Protein AF-A0A6G1R6G2-F1 (afdb_monomer_lite)

Radius of gyration: 22.74 Å; chains: 1; bou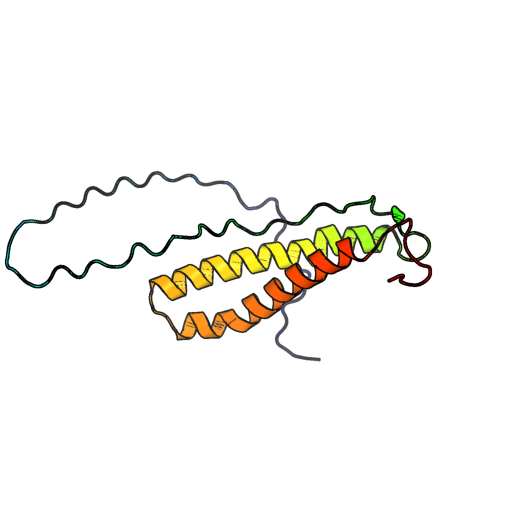nding box: 69×35×52 Å

pLDDT: mean 79.84, std 24.94, range [32.12, 98.81]

Structure (mmCIF, N/CA/C/O backbone):
data_AF-A0A6G1R6G2-F1
#
_entry.id   AF-A0A6G1R6G2-F1
#
loop_
_atom_site.group_PDB
_atom_site.id
_atom_site.type_symbol
_atom_site.label_atom_id
_atom_site.label_alt_id
_atom_site.label_comp_id
_atom_site.label_asym_id
_atom_site.label_entity_id
_atom_site.label_seq_id
_atom_site.pdbx_PDB_ins_code
_atom_site.Cartn_x
_atom_site.Cartn_y
_atom_site.Cartn_z
_atom_site.occupancy
_atom_site.B_iso_or_equiv
_atom_site.auth_seq_id
_atom_site.auth_comp_id
_atom_site.auth_asym_id
_atom_site.auth_atom_id
_atom_site.pdbx_PDB_model_num
ATOM 1 N N . PRO A 1 1 ? 13.057 13.002 13.518 1.00 37.16 1 PRO A N 1
ATOM 2 C CA . PRO A 1 1 ? 12.837 11.733 14.253 1.00 37.16 1 PRO A CA 1
ATOM 3 C C . PRO A 1 1 ? 11.534 11.809 15.071 1.00 37.16 1 PRO A C 1
ATOM 5 O O . PRO A 1 1 ? 11.496 12.453 16.114 1.00 37.16 1 PRO A O 1
ATOM 8 N N . HIS A 1 2 ? 10.443 11.258 14.530 1.00 37.41 2 HIS A N 1
ATOM 9 C CA . HIS A 1 2 ? 9.132 11.218 15.191 1.00 37.41 2 HIS A CA 1
ATOM 10 C C . HIS A 1 2 ? 9.075 10.031 16.173 1.00 37.41 2 HIS A C 1
ATOM 12 O O . HIS A 1 2 ? 9.438 8.930 15.773 1.00 37.41 2 HIS A O 1
ATOM 18 N N . PRO A 1 3 ? 8.611 10.210 17.423 1.00 43.22 3 PRO A N 1
ATOM 19 C CA . PRO A 1 3 ? 8.834 9.231 18.491 1.00 43.22 3 PRO A CA 1
ATOM 20 C C . PRO A 1 3 ? 7.781 8.110 18.609 1.00 43.22 3 PRO A C 1
ATOM 22 O O . PRO A 1 3 ? 7.774 7.423 19.617 1.00 43.22 3 PRO A O 1
ATOM 25 N N . ASN A 1 4 ? 6.892 7.905 17.629 1.00 46.59 4 ASN A N 1
ATOM 26 C CA . ASN A 1 4 ? 5.748 6.981 17.770 1.00 46.59 4 ASN A CA 1
ATOM 27 C C . ASN A 1 4 ? 5.527 6.050 16.563 1.00 46.59 4 ASN A C 1
ATOM 29 O O . ASN A 1 4 ? 4.389 5.691 16.263 1.00 46.59 4 ASN A O 1
ATOM 33 N N . GLN A 1 5 ? 6.586 5.666 15.849 1.00 51.31 5 GLN A N 1
ATOM 34 C CA . GLN A 1 5 ? 6.481 4.613 14.839 1.00 51.31 5 GLN A CA 1
ATOM 35 C C . GLN A 1 5 ? 7.075 3.323 15.420 1.00 51.31 5 GLN A C 1
ATOM 37 O O . GLN A 1 5 ? 8.252 3.341 15.769 1.00 51.31 5 GLN A O 1
ATOM 42 N N . PRO A 1 6 ? 6.295 2.237 15.581 1.00 48.50 6 PRO A N 1
ATOM 43 C CA . PRO A 1 6 ? 6.868 0.947 15.944 1.00 48.50 6 PRO A CA 1
ATOM 44 C C . PRO A 1 6 ? 7.824 0.492 14.835 1.00 48.50 6 PRO A C 1
ATOM 46 O O . PRO A 1 6 ? 7.538 0.690 13.647 1.00 48.50 6 PRO A O 1
ATOM 49 N N . ASP A 1 7 ? 8.968 -0.063 15.234 1.00 43.28 7 ASP A N 1
ATOM 50 C CA . ASP A 1 7 ? 10.000 -0.536 14.320 1.00 43.28 7 ASP A CA 1
ATOM 51 C C . ASP A 1 7 ? 9.430 -1.586 13.362 1.00 43.28 7 ASP A C 1
ATOM 53 O O . ASP A 1 7 ? 8.676 -2.483 13.739 1.00 43.28 7 ASP A O 1
ATOM 57 N N . ILE A 1 8 ? 9.816 -1.483 12.089 1.00 51.09 8 ILE A N 1
ATOM 58 C CA . ILE A 1 8 ? 9.310 -2.329 10.994 1.00 51.09 8 ILE A CA 1
ATOM 59 C C . ILE A 1 8 ? 9.713 -3.812 11.137 1.00 51.09 8 ILE A C 1
ATOM 61 O O . ILE A 1 8 ? 9.330 -4.640 10.315 1.00 51.09 8 ILE A O 1
ATOM 65 N N . LEU A 1 9 ? 10.498 -4.133 12.168 1.00 47.94 9 LEU A N 1
ATOM 66 C CA . LEU A 1 9 ? 11.050 -5.453 12.457 1.00 47.94 9 LEU A CA 1
ATOM 67 C C . LEU A 1 9 ? 10.218 -6.259 13.473 1.00 47.94 9 LEU A C 1
ATOM 69 O O . LEU A 1 9 ? 10.461 -7.453 13.604 1.00 47.94 9 LEU A O 1
ATOM 73 N N . ASP A 1 10 ? 9.213 -5.660 14.126 1.00 43.50 10 ASP A N 1
ATOM 74 C CA . ASP A 1 10 ? 8.393 -6.317 15.167 1.00 43.50 10 ASP A CA 1
ATOM 75 C C . ASP A 1 10 ? 7.049 -6.884 14.654 1.00 43.50 10 ASP A C 1
ATOM 77 O O . ASP A 1 10 ? 6.104 -7.093 15.419 1.00 43.50 10 ASP A O 1
ATOM 81 N N . VAL A 1 11 ? 6.920 -7.142 13.348 1.00 52.94 11 VAL A N 1
ATOM 82 C CA . VAL A 1 11 ? 5.731 -7.818 12.800 1.00 52.94 11 VAL A CA 1
ATOM 83 C C . VAL A 1 11 ? 5.926 -9.340 12.907 1.00 52.94 11 VAL A C 1
ATOM 85 O O . VAL A 1 11 ? 6.895 -9.849 12.340 1.00 52.94 11 VAL A O 1
ATOM 88 N N . PRO A 1 12 ? 5.035 -10.086 13.591 1.00 42.00 12 PRO A N 1
ATOM 89 C CA . PRO A 1 12 ? 5.162 -11.537 13.733 1.00 42.00 12 PRO A CA 1
ATOM 90 C C . PRO A 1 12 ? 5.203 -12.262 12.378 1.00 42.00 12 PRO A C 1
ATOM 92 O O . PRO A 1 12 ? 4.510 -11.872 11.434 1.00 42.00 12 PRO A O 1
ATOM 95 N N . SER A 1 13 ? 6.010 -13.326 12.301 1.00 45.47 13 SER A N 1
ATOM 96 C CA . SER A 1 13 ? 6.127 -14.203 11.128 1.00 45.47 13 SER A CA 1
ATOM 97 C C . SER A 1 13 ? 4.802 -14.909 10.817 1.00 45.47 13 SER A C 1
ATOM 99 O O . SER A 1 13 ? 3.963 -15.135 11.684 1.00 45.47 13 SER A O 1
ATOM 101 N N . ILE A 1 14 ? 4.629 -15.283 9.551 1.00 53.66 14 ILE A N 1
ATOM 102 C CA . ILE A 1 14 ? 3.406 -15.850 8.966 1.00 53.66 14 ILE A CA 1
ATOM 103 C C . ILE A 1 14 ? 3.015 -17.245 9.499 1.00 53.66 14 ILE A C 1
ATOM 105 O O . ILE A 1 14 ? 1.939 -17.742 9.174 1.00 53.66 14 ILE A O 1
ATOM 109 N N . ASP A 1 15 ? 3.842 -17.862 10.342 1.00 43.66 15 ASP A N 1
ATOM 110 C CA . ASP A 1 15 ? 3.655 -19.242 10.805 1.00 43.66 15 ASP A CA 1
ATOM 111 C C . ASP A 1 15 ? 2.751 -19.378 12.052 1.00 43.66 15 ASP A C 1
ATOM 113 O O . ASP A 1 15 ? 2.352 -20.489 12.398 1.00 43.66 15 ASP A O 1
ATOM 117 N N . ASP A 1 16 ? 2.357 -18.274 12.701 1.00 42.03 16 ASP A N 1
ATOM 118 C CA . ASP A 1 16 ? 1.677 -18.306 14.012 1.00 42.03 16 ASP A CA 1
ATOM 119 C C . ASP A 1 16 ? 0.132 -18.226 13.976 1.00 42.03 16 ASP A C 1
ATOM 121 O O . ASP A 1 16 ? -0.517 -18.189 15.024 1.00 42.03 16 ASP A O 1
ATOM 125 N N . VAL A 1 17 ? -0.514 -18.222 12.802 1.00 44.91 17 VAL A N 1
ATOM 126 C CA . VAL A 1 17 ? -1.989 -18.113 12.705 1.00 44.91 17 VAL A CA 1
ATOM 127 C C . VAL A 1 17 ? -2.621 -19.433 12.258 1.00 44.91 17 VAL A C 1
ATOM 129 O O . VAL A 1 17 ? -2.859 -19.677 11.076 1.00 44.91 17 VAL A O 1
ATOM 132 N N . ALA A 1 18 ? -2.942 -20.291 13.228 1.00 38.84 18 ALA A N 1
ATOM 133 C CA . ALA A 1 18 ? -3.747 -21.493 13.009 1.00 38.84 18 ALA A CA 1
ATOM 134 C C . ALA A 1 18 ? -5.230 -21.154 12.700 1.00 38.84 18 ALA A C 1
ATOM 136 O O . ALA A 1 18 ? -5.794 -20.236 13.303 1.00 38.84 18 ALA A O 1
ATOM 137 N N . PRO A 1 19 ? -5.921 -21.905 11.815 1.00 41.53 19 PRO A N 1
ATOM 138 C CA . PRO A 1 19 ? -7.308 -21.630 11.448 1.00 41.53 19 PRO A CA 1
ATOM 139 C C . PRO A 1 19 ? -8.300 -22.304 12.415 1.00 41.53 19 PRO A C 1
ATOM 141 O O . PRO A 1 19 ? -8.611 -23.489 12.297 1.00 41.53 19 PRO A O 1
ATOM 144 N N . GLY A 1 20 ? -8.842 -21.535 13.361 1.00 37.12 20 GLY A N 1
ATOM 145 C CA . GLY A 1 20 ? -9.961 -21.947 14.216 1.00 37.12 20 GLY A CA 1
ATOM 146 C C . GLY A 1 20 ? -11.314 -21.703 13.540 1.00 37.12 20 GLY A C 1
ATOM 147 O O . GLY A 1 20 ? -11.727 -20.562 13.352 1.00 37.12 20 GLY A O 1
ATOM 148 N N . ARG A 1 21 ? -12.021 -22.774 13.167 1.00 47.44 21 ARG A N 1
ATOM 149 C CA . ARG A 1 21 ? -13.385 -22.743 12.614 1.00 47.44 21 ARG A CA 1
ATOM 150 C C . ARG A 1 21 ? -14.377 -23.092 13.724 1.00 47.44 21 ARG A C 1
ATOM 152 O O . ARG A 1 21 ? -14.544 -24.271 14.022 1.00 47.44 21 ARG A O 1
ATOM 159 N N . GLU A 1 22 ? -15.061 -22.107 14.303 1.00 34.84 22 GLU A N 1
ATOM 160 C CA . GLU A 1 22 ? -16.144 -22.361 15.265 1.00 34.84 22 GLU A CA 1
ATOM 161 C C . GLU A 1 22 ? -17.540 -22.231 14.648 1.00 34.84 22 GLU A C 1
ATOM 163 O O . GLU A 1 22 ? -17.843 -21.348 13.845 1.00 34.84 22 GLU A O 1
ATOM 168 N N . ARG A 1 23 ? -18.391 -23.186 15.036 1.00 50.97 23 ARG A N 1
ATOM 169 C CA . ARG A 1 23 ? -19.817 -23.275 14.733 1.00 50.97 23 ARG A CA 1
ATOM 170 C C . ARG A 1 23 ? -20.575 -22.423 15.748 1.00 50.97 23 ARG A C 1
ATOM 172 O O . ARG A 1 23 ? -20.469 -22.686 16.939 1.00 50.97 23 ARG A O 1
ATOM 179 N N . VAL A 1 24 ? -21.408 -21.491 15.294 1.00 38.47 24 VAL A N 1
ATOM 180 C CA . VAL A 1 24 ? -22.349 -20.783 16.174 1.00 38.47 24 VAL A CA 1
ATOM 181 C C . VAL A 1 24 ? -23.757 -21.312 15.919 1.00 38.47 24 VAL A C 1
ATOM 183 O O . VAL A 1 24 ? -24.374 -21.009 14.902 1.00 38.47 24 VAL A O 1
ATOM 186 N N . ALA A 1 25 ? -24.264 -22.114 16.855 1.00 37.06 25 ALA A N 1
ATOM 187 C CA . ALA A 1 25 ? -25.689 -22.367 17.017 1.00 37.06 25 ALA A CA 1
ATOM 188 C C . ALA A 1 25 ? -26.167 -21.535 18.213 1.00 37.06 25 ALA A C 1
ATOM 190 O O . ALA A 1 25 ? -25.854 -21.856 19.355 1.00 37.06 25 ALA A O 1
ATOM 191 N N . MET A 1 26 ? -26.908 -20.457 17.948 1.00 36.16 26 MET A N 1
ATOM 192 C CA . MET A 1 26 ? -27.553 -19.646 18.980 1.00 36.16 26 MET A CA 1
ATOM 193 C C . MET A 1 26 ? -29.066 -19.827 18.874 1.00 36.16 26 MET A C 1
ATOM 195 O O . MET A 1 26 ? -29.712 -19.316 17.961 1.00 36.16 26 MET A O 1
ATOM 199 N N . LEU A 1 27 ? -29.628 -20.600 19.803 1.00 39.31 27 LEU A N 1
ATOM 200 C CA . LEU A 1 27 ? -31.066 -20.792 19.950 1.00 39.31 27 LEU A CA 1
ATOM 201 C C . LEU A 1 27 ? -31.602 -19.722 20.916 1.00 39.31 27 LEU A C 1
ATOM 203 O O . LEU A 1 27 ? -31.624 -19.926 22.126 1.00 39.31 27 LEU A O 1
ATOM 207 N N . CYS A 1 28 ? -32.020 -18.569 20.391 1.00 32.12 28 CYS A N 1
ATOM 208 C CA . CYS A 1 28 ? -32.738 -17.563 21.178 1.00 32.12 28 CYS A CA 1
ATOM 209 C C . CYS A 1 28 ? -34.242 -17.875 21.179 1.00 32.12 28 CYS A C 1
ATOM 211 O O . CYS A 1 28 ? -34.892 -17.828 20.136 1.00 32.12 28 CYS A O 1
ATOM 213 N N . ARG A 1 29 ? -34.811 -18.154 22.357 1.00 46.78 29 ARG A N 1
ATOM 214 C CA . ARG A 1 29 ? -36.261 -18.108 22.604 1.00 46.78 29 ARG A CA 1
ATOM 215 C C . ARG A 1 29 ? -36.571 -16.877 23.446 1.00 46.78 29 ARG A C 1
ATOM 217 O O . ARG A 1 29 ? -36.180 -16.854 24.606 1.00 46.78 29 ARG A O 1
ATOM 224 N N . LEU A 1 30 ? -37.331 -15.923 22.908 1.00 38.34 30 LEU A N 1
ATOM 225 C CA . LEU A 1 30 ? -38.089 -14.956 23.706 1.00 38.34 30 LEU A CA 1
ATOM 226 C C . LEU A 1 30 ? -39.457 -14.669 23.071 1.00 38.34 30 LEU A C 1
ATOM 228 O O . LEU A 1 30 ? -39.649 -14.787 21.864 1.00 38.34 30 LEU A O 1
ATOM 232 N N . ALA A 1 31 ? -40.400 -14.388 23.965 1.00 41.38 31 ALA A N 1
ATOM 233 C CA . ALA A 1 31 ? -41.846 -14.461 23.827 1.00 41.38 31 ALA A CA 1
ATOM 234 C C . ALA A 1 31 ? -42.500 -13.364 22.963 1.00 41.38 31 ALA A C 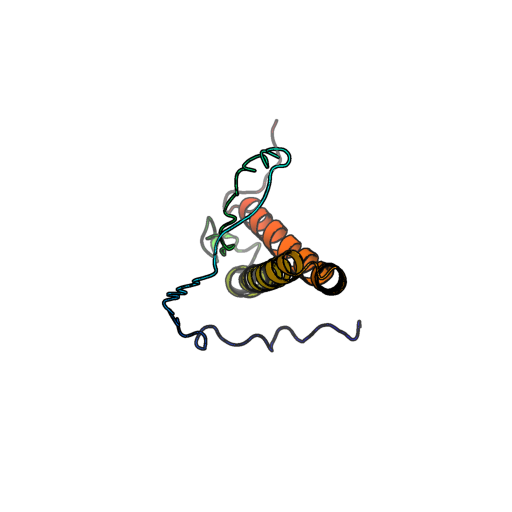1
ATOM 236 O O . ALA A 1 31 ? -41.931 -12.313 22.683 1.00 41.38 31 ALA A O 1
ATOM 237 N N . SER A 1 32 ? -43.754 -13.631 22.589 1.00 48.38 32 SER A N 1
ATOM 238 C CA . SER A 1 32 ? -44.670 -12.747 21.868 1.00 48.38 32 SER A CA 1
ATOM 239 C C . SER A 1 32 ? -45.238 -11.614 22.731 1.00 48.38 32 SER A C 1
ATOM 241 O O . SER A 1 32 ? -45.688 -11.879 23.844 1.00 48.38 32 SER A O 1
ATOM 243 N N . ALA A 1 33 ? -45.375 -10.418 22.146 1.00 44.56 33 ALA A N 1
ATOM 244 C CA . ALA A 1 33 ? -46.656 -9.757 21.825 1.00 44.56 33 ALA A CA 1
ATOM 245 C C . ALA A 1 33 ? -46.577 -8.222 21.948 1.00 44.56 33 ALA A C 1
ATOM 247 O O . ALA A 1 33 ? -46.182 -7.698 22.982 1.00 44.56 33 ALA A O 1
ATOM 248 N N . GLY A 1 34 ? -47.103 -7.512 20.938 1.00 42.34 34 GLY A N 1
ATOM 249 C CA . GLY A 1 34 ? -47.789 -6.236 21.177 1.00 42.34 34 GLY A CA 1
ATOM 250 C C . GLY A 1 34 ? -47.427 -5.031 20.301 1.00 42.34 34 GLY A C 1
ATOM 251 O O . GLY A 1 34 ? -46.528 -4.277 20.631 1.00 42.34 34 GLY A O 1
ATOM 252 N N . ARG A 1 35 ? -48.325 -4.768 19.337 1.00 45.06 35 ARG A N 1
ATOM 253 C CA . ARG A 1 35 ? -48.854 -3.448 18.916 1.00 45.06 35 ARG A CA 1
ATOM 254 C C . ARG A 1 35 ? -48.112 -2.630 17.832 1.00 45.06 35 ARG A C 1
ATOM 256 O O . ARG A 1 35 ? -47.084 -2.016 18.052 1.00 45.06 35 ARG A O 1
ATOM 263 N N . SER A 1 36 ? -48.784 -2.603 16.673 1.00 54.97 36 SER A N 1
ATOM 264 C CA . SER A 1 36 ? -48.990 -1.541 15.667 1.00 54.97 36 SER A CA 1
ATOM 265 C C . SER A 1 36 ? -48.089 -0.294 15.662 1.00 54.97 36 SER A C 1
ATOM 267 O O . SER A 1 36 ? -48.134 0.510 16.588 1.00 54.97 36 SER A O 1
ATOM 269 N N . GLY A 1 37 ? -47.425 -0.050 14.526 1.00 48.91 37 GLY A N 1
ATOM 270 C CA . GLY A 1 37 ? -46.844 1.249 14.176 1.00 48.91 37 GLY A CA 1
ATOM 271 C C . GLY A 1 37 ? -45.867 1.161 13.002 1.00 48.91 37 GLY A C 1
ATOM 272 O O . GLY A 1 37 ? -44.820 0.554 13.141 1.00 48.91 37 GLY A O 1
ATOM 273 N N . ALA A 1 38 ? -46.251 1.748 11.861 1.00 51.22 38 ALA A N 1
ATOM 274 C CA . ALA A 1 38 ? -45.449 2.084 10.675 1.00 51.22 38 ALA A CA 1
ATOM 275 C C . ALA A 1 38 ? -44.414 1.050 10.174 1.00 51.22 38 ALA A C 1
ATOM 277 O O . ALA A 1 38 ? -43.328 0.880 10.721 1.00 51.22 38 ALA A O 1
ATOM 278 N N . LYS A 1 39 ? -44.707 0.439 9.017 1.00 46.72 39 LYS A N 1
ATOM 279 C CA . LYS A 1 39 ? -43.721 -0.316 8.233 1.00 46.72 39 LYS A CA 1
ATOM 280 C C . LYS A 1 39 ? -42.678 0.654 7.671 1.00 46.72 39 LYS A C 1
ATOM 282 O O . LYS A 1 39 ? -42.839 1.162 6.566 1.00 46.72 39 LYS A O 1
ATOM 287 N N . PHE A 1 40 ? -41.617 0.912 8.428 1.00 44.81 40 PHE A N 1
ATOM 288 C CA . PHE A 1 40 ? -40.394 1.480 7.877 1.00 44.81 40 PHE A CA 1
ATOM 289 C C . PHE A 1 40 ? -39.712 0.364 7.085 1.00 44.81 40 PHE A C 1
ATOM 291 O O . PHE A 1 40 ? -39.062 -0.519 7.643 1.00 44.81 40 PHE A O 1
ATOM 298 N N . THR A 1 41 ? -39.932 0.344 5.774 1.00 51.88 41 THR A N 1
ATOM 299 C CA . THR A 1 41 ? -39.125 -0.469 4.869 1.00 51.88 41 THR A CA 1
ATOM 300 C C . THR A 1 41 ? -37.730 0.140 4.871 1.00 51.88 41 THR A C 1
ATOM 302 O O . THR A 1 41 ? -37.481 1.127 4.180 1.00 51.88 41 THR A O 1
ATOM 305 N N . ALA A 1 42 ? -36.832 -0.404 5.693 1.00 58.06 42 ALA A N 1
ATOM 306 C CA . ALA A 1 42 ? -35.411 -0.142 5.535 1.00 58.06 42 ALA A CA 1
ATOM 307 C C . ALA A 1 42 ? -35.056 -0.489 4.080 1.00 58.06 42 ALA A C 1
ATOM 309 O O . ALA A 1 42 ? -35.397 -1.594 3.638 1.00 58.06 42 ALA A O 1
ATOM 310 N N . PRO A 1 43 ? -34.446 0.421 3.303 1.00 52.56 43 PRO A N 1
ATOM 311 C CA . PRO A 1 43 ? -33.957 0.032 1.998 1.00 52.56 43 PRO A CA 1
ATOM 312 C C . PRO A 1 43 ? -32.930 -1.068 2.254 1.00 52.56 43 PRO A C 1
ATOM 314 O O . PRO A 1 43 ? -32.012 -0.890 3.056 1.00 52.56 43 PRO A O 1
ATOM 317 N N . LEU A 1 44 ? -33.123 -2.223 1.614 1.00 55.91 44 LEU A N 1
ATOM 318 C CA . LEU A 1 44 ? -32.078 -3.225 1.453 1.00 55.91 44 LEU A CA 1
ATOM 319 C C . LEU A 1 44 ? -30.951 -2.532 0.679 1.00 55.91 44 LEU A C 1
ATOM 321 O O . LEU A 1 44 ? -30.901 -2.559 -0.549 1.00 55.91 44 LEU A O 1
ATOM 325 N N . GLY A 1 45 ? -30.088 -1.821 1.401 1.00 55.59 45 GLY A N 1
ATOM 326 C CA . GLY A 1 45 ? -28.822 -1.364 0.873 1.00 55.59 45 GLY A CA 1
ATOM 327 C C . GLY A 1 45 ? -28.087 -2.611 0.421 1.00 55.59 45 GLY A C 1
ATOM 328 O O . GLY A 1 45 ? -27.927 -3.546 1.206 1.00 55.59 45 GLY A O 1
ATOM 329 N N . CYS A 1 46 ? -27.719 -2.652 -0.857 1.00 50.94 46 CYS A N 1
ATOM 330 C CA . CYS A 1 46 ? -26.849 -3.678 -1.403 1.00 50.94 46 CYS A CA 1
ATOM 331 C C . CYS A 1 46 ? -25.634 -3.798 -0.476 1.00 50.94 46 CYS A C 1
ATOM 333 O O . CYS A 1 46 ? -24.796 -2.896 -0.427 1.00 50.94 46 CYS A O 1
ATOM 335 N N . LEU A 1 47 ? -25.581 -4.871 0.319 1.00 56.38 47 LEU A N 1
ATOM 336 C CA . LEU A 1 47 ? -24.412 -5.201 1.116 1.00 56.38 47 LEU A CA 1
ATOM 337 C C . LEU A 1 47 ? -23.328 -5.592 0.116 1.00 56.38 47 LEU A C 1
ATOM 339 O O . LEU A 1 47 ? -23.228 -6.743 -0.305 1.00 56.38 47 LEU A O 1
ATOM 343 N N . VAL A 1 48 ? -22.535 -4.610 -0.302 1.00 59.47 48 VAL A N 1
ATOM 344 C CA . VAL A 1 48 ? -21.291 -4.871 -1.013 1.00 59.47 48 VAL A CA 1
ATOM 345 C C . VAL A 1 48 ? -20.385 -5.589 -0.018 1.00 59.47 48 VAL A C 1
ATOM 347 O O . VAL A 1 48 ? -19.814 -4.984 0.889 1.00 59.47 48 VAL A O 1
ATOM 350 N N . LEU A 1 49 ? -20.304 -6.910 -0.153 1.00 59.34 49 LEU A N 1
ATOM 351 C CA . LEU A 1 49 ? -19.356 -7.747 0.570 1.00 59.34 49 LEU A CA 1
ATOM 352 C C . LEU A 1 49 ? -17.949 -7.386 0.093 1.00 59.34 49 LEU A C 1
ATOM 354 O O . LEU A 1 49 ? -17.464 -7.903 -0.914 1.00 59.34 49 LEU A O 1
ATOM 358 N N . ARG A 1 50 ? -17.298 -6.471 0.813 1.00 68.75 50 ARG A N 1
ATOM 359 C CA . ARG A 1 50 ? -15.896 -6.136 0.573 1.00 68.75 50 ARG A CA 1
ATOM 360 C C . ARG A 1 50 ? -15.037 -7.329 0.995 1.00 68.75 50 ARG A C 1
ATOM 362 O O . ARG A 1 50 ? -14.984 -7.664 2.179 1.00 68.75 50 ARG A O 1
ATOM 369 N N . GLN A 1 51 ? -14.423 -7.988 0.016 1.00 81.31 51 GLN A N 1
ATOM 370 C CA . GLN A 1 51 ? -13.470 -9.071 0.257 1.00 81.31 51 GLN A CA 1
ATOM 371 C C . GLN A 1 51 ? -12.198 -8.512 0.907 1.00 81.31 51 GLN A C 1
ATOM 373 O O . GLN A 1 51 ? -11.899 -7.326 0.752 1.00 81.31 51 GLN A O 1
ATOM 378 N N . LYS A 1 52 ? -11.467 -9.355 1.650 1.00 94.38 52 LYS A N 1
ATOM 379 C CA . LYS A 1 52 ? -10.152 -8.980 2.191 1.00 94.38 52 LYS A CA 1
ATOM 380 C C . LYS A 1 52 ? -9.210 -8.600 1.050 1.00 94.38 52 LYS A C 1
ATOM 382 O O . LYS A 1 52 ? -9.252 -9.212 -0.016 1.00 94.38 52 LYS A O 1
ATOM 387 N N . HIS A 1 53 ? -8.350 -7.622 1.303 1.00 98.06 53 HIS A N 1
ATOM 388 C CA . HIS A 1 53 ? -7.310 -7.217 0.363 1.00 98.06 53 HIS A CA 1
ATOM 389 C C . HIS A 1 53 ? -6.266 -8.319 0.228 1.00 98.06 53 HIS A C 1
ATOM 391 O O . HIS A 1 53 ? -5.942 -8.999 1.207 1.00 98.06 53 HIS A O 1
ATOM 397 N N . THR A 1 54 ? -5.722 -8.466 -0.973 1.00 98.25 54 THR A N 1
ATOM 398 C CA . THR A 1 54 ? -4.678 -9.438 -1.302 1.00 98.25 54 THR A CA 1
ATOM 399 C C . THR A 1 54 ? -3.482 -8.722 -1.908 1.00 98.25 54 THR A C 1
ATOM 401 O O . THR A 1 54 ? -3.630 -7.684 -2.552 1.00 98.25 54 THR A O 1
ATOM 404 N N . LEU A 1 55 ? -2.290 -9.284 -1.717 1.00 98.50 55 LEU A N 1
ATOM 405 C CA . LEU A 1 55 ? -1.104 -8.830 -2.431 1.00 98.50 55 LEU A CA 1
ATOM 406 C C . LEU A 1 55 ? -1.266 -9.210 -3.916 1.00 98.50 55 LEU A C 1
ATOM 408 O O . LEU A 1 55 ? -1.470 -10.394 -4.180 1.00 98.50 55 LEU A O 1
ATOM 412 N N . PRO A 1 56 ? -1.258 -8.256 -4.865 1.00 98.31 56 PRO A N 1
ATOM 413 C CA . PRO A 1 56 ? -1.343 -8.581 -6.285 1.00 98.31 56 PRO A CA 1
ATOM 414 C C . PRO A 1 56 ? -0.049 -9.247 -6.745 1.00 98.31 56 PRO A C 1
ATOM 416 O O . PRO A 1 56 ? 1.021 -8.837 -6.314 1.00 98.31 56 PRO A O 1
ATOM 419 N N . ASP A 1 57 ? -0.130 -10.222 -7.645 1.00 98.19 57 ASP A N 1
ATOM 420 C CA . ASP A 1 57 ? 1.067 -10.747 -8.300 1.00 98.19 57 ASP A CA 1
ATOM 421 C C . ASP A 1 57 ? 1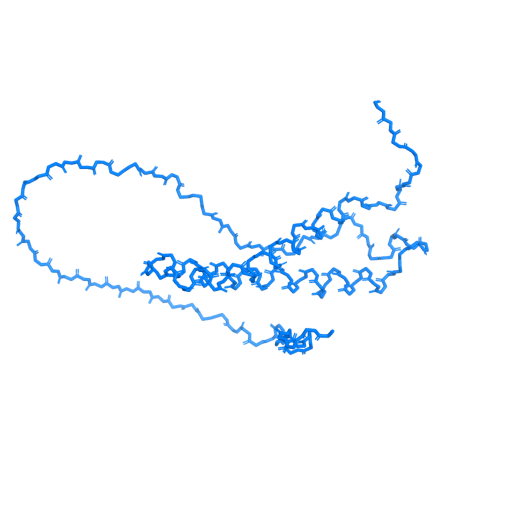.695 -9.677 -9.204 1.00 98.19 57 ASP A C 1
ATOM 423 O O . ASP A 1 57 ? 0.996 -8.839 -9.787 1.00 98.19 57 ASP A O 1
ATOM 427 N N . LEU A 1 58 ? 3.024 -9.700 -9.333 1.00 98.12 58 LEU A N 1
ATOM 428 C CA . LEU A 1 58 ? 3.709 -8.827 -10.282 1.00 98.12 58 LEU A CA 1
ATOM 429 C C . LEU A 1 58 ? 3.437 -9.296 -11.721 1.00 98.12 58 LEU A C 1
ATOM 431 O O . LEU A 1 58 ? 3.449 -10.500 -11.981 1.00 98.12 58 LEU A O 1
ATOM 435 N N . PRO A 1 59 ? 3.256 -8.371 -12.682 1.00 97.56 59 PRO A N 1
ATOM 436 C CA . PRO A 1 59 ? 3.052 -8.730 -14.086 1.00 97.56 59 PRO A CA 1
ATOM 437 C C . PRO A 1 59 ? 4.347 -9.164 -14.803 1.00 97.56 59 PRO A C 1
ATOM 439 O O . PRO A 1 59 ? 4.320 -9.452 -15.996 1.00 97.56 59 PRO A O 1
ATOM 442 N N . TYR A 1 60 ? 5.476 -9.188 -14.092 1.00 98.31 60 TYR A N 1
ATOM 443 C CA . TYR A 1 60 ? 6.808 -9.536 -14.581 1.00 98.31 60 TYR A CA 1
ATOM 444 C C . TYR A 1 60 ? 7.667 -10.103 -13.434 1.00 98.31 60 TYR A C 1
ATOM 446 O O . TYR A 1 60 ? 7.361 -9.904 -12.256 1.00 98.31 60 TYR A O 1
ATOM 454 N N . ASP A 1 61 ? 8.761 -10.789 -13.774 1.00 98.38 61 ASP A N 1
ATOM 455 C CA . ASP A 1 61 ? 9.702 -11.352 -12.796 1.00 98.38 61 ASP A CA 1
ATOM 456 C C . ASP A 1 61 ? 10.440 -10.260 -12.001 1.00 98.38 61 ASP A C 1
ATOM 458 O O . ASP A 1 61 ? 10.664 -9.155 -12.493 1.00 98.38 61 ASP A O 1
ATOM 462 N N . TYR A 1 62 ? 10.911 -10.573 -10.787 1.00 98.56 62 TYR A N 1
ATOM 463 C CA . TYR A 1 62 ? 11.607 -9.594 -9.933 1.00 98.56 62 TYR A CA 1
ATOM 464 C C . TYR A 1 62 ? 12.835 -8.947 -10.590 1.00 98.56 62 TYR A C 1
ATOM 466 O O . TYR A 1 62 ? 13.114 -7.782 -10.330 1.00 98.56 62 TYR A O 1
ATOM 474 N N . GLY A 1 63 ? 13.552 -9.675 -11.450 1.00 98.31 63 GLY A N 1
ATOM 475 C CA . GLY A 1 63 ? 14.718 -9.159 -12.175 1.00 98.31 63 GLY A CA 1
ATOM 476 C C . GLY A 1 63 ? 14.405 -8.503 -13.521 1.00 98.31 63 GLY A C 1
ATOM 477 O O . GLY A 1 63 ? 15.332 -8.092 -14.210 1.00 98.31 63 GLY A O 1
ATOM 478 N N . ALA A 1 64 ? 13.134 -8.403 -13.924 1.00 98.44 64 ALA A N 1
ATOM 479 C CA . ALA A 1 64 ? 12.762 -7.936 -15.263 1.00 98.44 64 ALA A CA 1
ATOM 480 C C . ALA A 1 64 ? 13.094 -6.454 -15.522 1.00 98.44 64 ALA A C 1
ATOM 482 O O . ALA A 1 64 ? 13.126 -6.029 -16.671 1.00 98.44 64 ALA A O 1
ATOM 483 N N . LEU A 1 65 ? 13.334 -5.665 -14.470 1.00 98.31 65 LEU A N 1
ATOM 484 C CA . LEU A 1 65 ? 13.610 -4.226 -14.557 1.00 98.31 65 LEU A CA 1
ATOM 485 C C . LEU A 1 65 ? 15.102 -3.876 -14.396 1.00 98.31 65 LEU A C 1
ATOM 487 O O . LEU A 1 65 ? 15.460 -2.696 -14.343 1.00 98.31 65 LEU A O 1
ATOM 491 N N . GLU A 1 66 ? 15.981 -4.877 -14.311 1.00 97.44 66 GLU A N 1
ATOM 492 C CA . GLU A 1 66 ? 17.433 -4.669 -14.322 1.00 97.44 66 GLU A CA 1
ATOM 493 C C . GLU A 1 66 ? 17.884 -4.066 -15.671 1.00 97.44 66 GLU A C 1
ATOM 495 O O . GLU A 1 66 ? 17.336 -4.422 -16.717 1.00 97.44 66 GLU A O 1
ATOM 500 N N . PRO A 1 67 ? 18.891 -3.168 -15.696 1.00 97.25 67 PRO A N 1
ATOM 501 C CA . PRO A 1 67 ? 19.715 -2.704 -14.573 1.00 97.25 67 PRO A CA 1
ATOM 502 C C . PRO A 1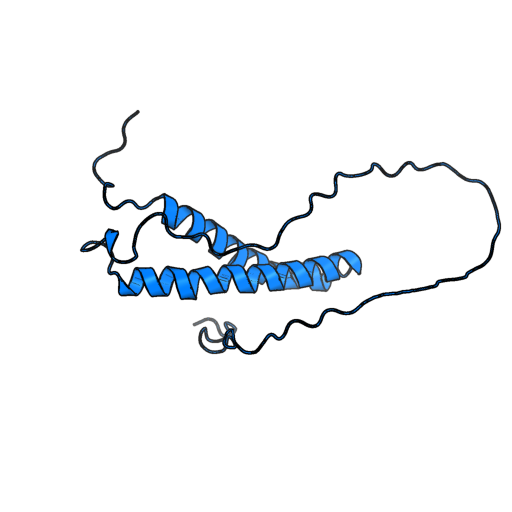 67 ? 19.135 -1.485 -13.832 1.00 97.25 67 PRO A C 1
ATOM 504 O O . PRO A 1 67 ? 19.820 -0.860 -13.023 1.00 97.25 67 PRO A O 1
ATOM 507 N N . HIS A 1 68 ? 17.913 -1.064 -14.163 1.00 98.12 68 HIS A N 1
ATOM 508 C CA . HIS A 1 68 ? 17.344 0.187 -13.660 1.00 98.12 68 HIS A CA 1
ATOM 509 C C . HIS A 1 68 ? 16.807 0.055 -12.235 1.00 98.12 68 HIS A C 1
ATOM 511 O O . HIS A 1 68 ? 16.925 0.993 -11.445 1.00 98.12 68 HIS A O 1
ATOM 517 N N . ILE A 1 69 ? 16.232 -1.101 -11.904 1.00 97.88 69 ILE A N 1
ATOM 518 C CA . ILE A 1 69 ? 15.799 -1.447 -10.550 1.00 97.88 69 ILE A CA 1
ATOM 519 C C . ILE A 1 69 ? 16.267 -2.867 -10.262 1.00 97.88 69 ILE A C 1
ATOM 521 O O . ILE A 1 69 ? 15.969 -3.778 -11.033 1.00 97.88 69 ILE A O 1
ATOM 525 N N . ASN A 1 70 ? 16.988 -3.052 -9.155 1.00 98.12 70 ASN A N 1
ATOM 526 C CA . ASN A 1 70 ? 17.578 -4.350 -8.875 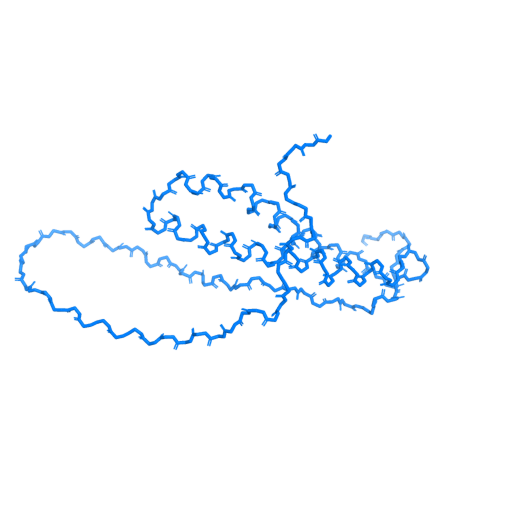1.00 98.12 70 ASN A CA 1
ATOM 527 C C . ASN A 1 70 ? 16.544 -5.400 -8.422 1.00 98.12 70 ASN A C 1
ATOM 529 O O . ASN A 1 70 ? 15.516 -5.077 -7.812 1.00 98.12 70 ASN A O 1
ATOM 533 N N . ALA A 1 71 ? 16.844 -6.676 -8.675 1.00 98.38 71 ALA A N 1
ATOM 534 C CA . ALA A 1 71 ? 15.934 -7.776 -8.341 1.00 98.38 71 ALA A CA 1
ATOM 535 C C . ALA A 1 71 ? 15.657 -7.904 -6.829 1.00 98.38 71 ALA A C 1
ATOM 537 O O . ALA A 1 71 ? 14.536 -8.209 -6.417 1.00 98.38 71 ALA A O 1
ATOM 538 N N . GLU A 1 72 ? 16.666 -7.648 -5.991 1.00 98.44 72 GLU A N 1
ATOM 539 C CA . GLU A 1 72 ? 16.553 -7.750 -4.532 1.00 98.44 72 GLU A CA 1
ATOM 540 C C . GLU A 1 72 ? 15.589 -6.701 -3.954 1.00 98.44 72 GLU A C 1
ATOM 542 O O . GLU A 1 72 ? 14.724 -7.038 -3.141 1.00 98.44 72 GLU A O 1
ATOM 547 N N . ILE A 1 73 ? 15.671 -5.445 -4.414 1.00 98.19 73 ILE A N 1
ATOM 548 C CA . ILE A 1 73 ? 14.731 -4.385 -4.034 1.00 98.19 73 ILE A CA 1
ATOM 549 C C . ILE A 1 73 ? 13.339 -4.770 -4.503 1.00 98.19 73 ILE A C 1
ATOM 551 O O . ILE A 1 73 ? 12.416 -4.700 -3.700 1.00 98.19 73 ILE A O 1
ATOM 555 N N . MET A 1 74 ? 13.167 -5.227 -5.746 1.00 98.56 74 MET A N 1
ATOM 556 C CA . MET A 1 74 ? 11.851 -5.640 -6.246 1.00 98.56 74 MET A CA 1
ATOM 557 C C . MET A 1 74 ? 11.223 -6.732 -5.372 1.00 98.56 74 MET A C 1
ATOM 559 O O . MET A 1 74 ? 10.052 -6.632 -4.993 1.00 98.56 74 MET A O 1
ATOM 563 N N . GLN A 1 75 ? 12.012 -7.732 -4.972 1.00 98.44 75 GLN A N 1
ATOM 564 C CA . GLN A 1 75 ? 11.549 -8.801 -4.095 1.00 98.44 75 GLN A CA 1
ATOM 565 C C . GLN A 1 75 ? 11.181 -8.291 -2.697 1.00 98.44 75 GLN A C 1
ATOM 567 O O . GLN A 1 75 ? 10.102 -8.622 -2.196 1.00 98.44 75 GLN A O 1
ATOM 572 N N . LEU A 1 76 ? 12.032 -7.489 -2.055 1.00 98.69 76 LEU A N 1
ATOM 573 C CA . LEU A 1 76 ? 11.766 -6.951 -0.715 1.00 98.69 76 LEU A CA 1
ATOM 574 C C . LEU A 1 76 ? 10.592 -5.961 -0.723 1.00 98.69 76 LEU A C 1
ATOM 576 O O . LEU A 1 76 ? 9.705 -6.011 0.134 1.00 98.69 76 LEU A O 1
ATOM 580 N N . HIS A 1 77 ? 10.543 -5.082 -1.717 1.00 98.75 77 HIS A N 1
ATOM 581 C CA . HIS A 1 77 ? 9.519 -4.052 -1.863 1.00 98.75 77 HIS A CA 1
ATOM 582 C C . HIS A 1 77 ? 8.137 -4.668 -2.096 1.00 98.75 77 HIS A C 1
ATOM 584 O O . HIS A 1 77 ? 7.160 -4.256 -1.467 1.00 98.75 77 HIS A O 1
ATOM 590 N N . HIS A 1 78 ? 8.054 -5.721 -2.905 1.00 98.81 78 HIS A N 1
ATOM 591 C CA . HIS A 1 78 ? 6.809 -6.442 -3.128 1.00 98.81 78 HIS A CA 1
ATOM 592 C C . HIS A 1 78 ? 6.444 -7.378 -1.960 1.00 98.81 78 HIS A C 1
ATOM 594 O O . HIS A 1 78 ? 5.430 -7.190 -1.284 1.00 98.81 78 HIS A O 1
ATOM 600 N N . SER A 1 79 ? 7.285 -8.377 -1.681 1.00 98.38 79 SER A N 1
ATOM 601 C CA . SER A 1 79 ? 6.936 -9.482 -0.774 1.00 98.38 79 SER A CA 1
ATOM 602 C C . SER A 1 79 ? 6.973 -9.114 0.710 1.00 98.38 79 SER A C 1
ATOM 604 O O . SER A 1 79 ? 6.399 -9.836 1.527 1.00 98.38 79 SER A O 1
ATOM 606 N N . LYS A 1 80 ? 7.634 -8.007 1.080 1.00 98.44 80 LYS A N 1
ATOM 607 C CA . LYS A 1 80 ? 7.696 -7.523 2.467 1.00 98.44 80 LYS A CA 1
ATOM 608 C C . LYS A 1 80 ? 6.951 -6.208 2.637 1.00 98.44 80 LYS A C 1
ATOM 610 O O . LYS A 1 80 ? 5.964 -6.171 3.370 1.00 98.44 80 LYS A O 1
ATOM 615 N N . HIS A 1 81 ? 7.369 -5.139 1.960 1.00 98.69 81 HIS A N 1
ATOM 616 C CA . HIS A 1 81 ? 6.774 -3.814 2.184 1.00 98.69 81 HIS A CA 1
ATOM 617 C C . HIS A 1 81 ? 5.313 -3.734 1.720 1.00 98.69 81 HIS A C 1
ATOM 619 O O . HIS A 1 81 ? 4.445 -3.364 2.513 1.00 98.69 81 HIS A O 1
ATOM 625 N N . HIS A 1 82 ? 5.005 -4.134 0.483 1.00 98.75 82 HIS A N 1
ATOM 626 C CA . HIS A 1 82 ? 3.623 -4.134 0.000 1.00 98.75 82 HIS A CA 1
ATOM 627 C C . HIS A 1 82 ? 2.751 -5.137 0.774 1.00 98.75 82 HIS A C 1
ATOM 629 O O . HIS A 1 82 ? 1.651 -4.786 1.208 1.00 98.75 82 HIS A O 1
ATOM 635 N N . ALA A 1 83 ? 3.274 -6.337 1.047 1.00 98.75 83 ALA A N 1
ATOM 636 C CA . ALA A 1 83 ? 2.591 -7.340 1.870 1.00 98.75 83 ALA A CA 1
ATOM 637 C C . ALA A 1 83 ? 2.212 -6.806 3.265 1.00 98.75 83 ALA A C 1
ATOM 639 O O . ALA A 1 83 ? 1.110 -7.055 3.754 1.00 98.75 83 ALA A O 1
ATOM 640 N N . THR A 1 84 ? 3.088 -6.009 3.883 1.00 98.75 84 THR A N 1
ATOM 641 C CA . THR A 1 84 ? 2.836 -5.399 5.197 1.00 98.75 84 THR A CA 1
ATOM 642 C C . THR A 1 84 ? 1.661 -4.425 5.146 1.00 98.75 84 THR A C 1
ATOM 644 O O . THR A 1 84 ? 0.790 -4.477 6.017 1.00 98.75 84 THR A O 1
ATOM 647 N N . TYR A 1 85 ? 1.577 -3.582 4.111 1.00 98.81 85 TYR A N 1
ATOM 648 C CA . TYR A 1 85 ? 0.430 -2.686 3.928 1.00 98.81 85 TYR A CA 1
ATOM 649 C C . TYR A 1 85 ? -0.880 -3.458 3.764 1.00 98.81 85 TYR A C 1
ATOM 651 O O . TYR A 1 85 ? -1.866 -3.113 4.411 1.00 98.81 85 TYR A O 1
ATOM 659 N N . VAL A 1 86 ? -0.890 -4.528 2.965 1.00 98.75 86 VAL A N 1
ATOM 660 C CA . VAL A 1 86 ? -2.078 -5.378 2.774 1.00 98.75 86 VAL A CA 1
ATOM 661 C C . VAL A 1 86 ? -2.526 -6.006 4.098 1.00 98.75 86 VAL A C 1
ATOM 663 O O . VAL A 1 86 ? -3.698 -5.907 4.473 1.00 98.75 86 VAL A O 1
ATOM 666 N N . ASN A 1 87 ? -1.597 -6.611 4.840 1.00 98.62 87 ASN A N 1
ATOM 667 C CA . ASN A 1 87 ? -1.897 -7.278 6.108 1.00 98.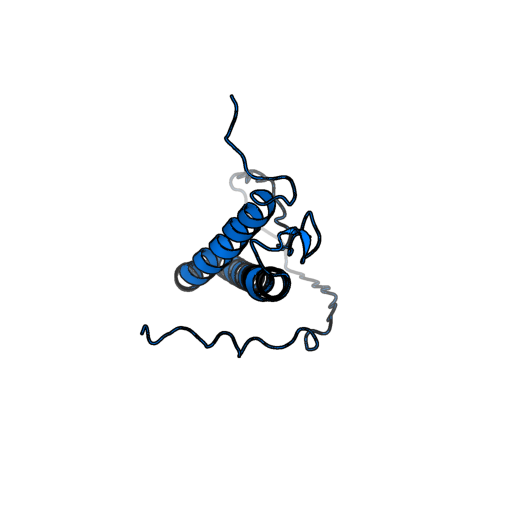62 87 ASN A CA 1
ATOM 668 C C . ASN A 1 87 ? -2.445 -6.292 7.147 1.00 98.62 87 ASN A C 1
ATOM 670 O O . ASN A 1 87 ? -3.506 -6.521 7.735 1.00 98.62 87 ASN A O 1
ATOM 674 N N . ASN A 1 88 ? -1.766 -5.161 7.331 1.00 98.62 88 ASN A N 1
ATOM 675 C CA . ASN A 1 88 ? -2.160 -4.158 8.316 1.00 98.62 88 ASN A CA 1
ATOM 676 C C . ASN A 1 88 ? -3.457 -3.437 7.933 1.00 98.62 88 ASN A C 1
ATOM 678 O O . ASN A 1 88 ? -4.245 -3.097 8.818 1.00 98.62 88 ASN A O 1
ATOM 682 N N . LEU A 1 89 ? -3.711 -3.234 6.636 1.00 98.69 89 LEU A N 1
ATOM 683 C CA . LEU A 1 89 ? -4.984 -2.704 6.151 1.00 98.69 89 LEU A CA 1
ATOM 684 C C . LEU A 1 89 ? -6.136 -3.643 6.513 1.00 98.69 89 LEU A C 1
ATOM 686 O O . LEU A 1 89 ? -7.120 -3.191 7.092 1.00 98.69 89 LEU A O 1
ATOM 690 N N . ASN A 1 90 ? -5.993 -4.943 6.243 1.00 98.56 90 ASN A N 1
ATOM 691 C CA . ASN A 1 90 ? -7.007 -5.937 6.596 1.00 98.56 90 ASN A CA 1
ATOM 692 C C . ASN A 1 90 ? -7.306 -5.933 8.106 1.00 98.56 90 ASN A C 1
ATOM 694 O O . ASN A 1 90 ? -8.470 -5.918 8.502 1.00 98.56 90 ASN A O 1
ATOM 698 N N . VAL A 1 91 ? -6.276 -5.885 8.958 1.00 98.50 91 VAL A N 1
ATOM 699 C CA . VAL A 1 91 ? -6.454 -5.801 10.421 1.00 98.50 91 VAL A CA 1
ATOM 700 C C . VAL A 1 91 ? -7.170 -4.510 10.832 1.00 98.50 91 VAL A C 1
ATOM 702 O O . VAL A 1 91 ? -8.067 -4.543 11.678 1.00 98.50 91 VAL A O 1
ATOM 705 N N . ALA A 1 92 ? -6.786 -3.369 10.255 1.00 98.44 92 ALA A N 1
ATOM 706 C CA . ALA A 1 92 ? -7.406 -2.083 10.561 1.00 98.44 92 ALA A CA 1
ATOM 707 C C . ALA A 1 92 ? -8.880 -2.042 10.130 1.00 98.44 92 ALA A C 1
ATOM 709 O O . ALA A 1 92 ? -9.712 -1.522 10.873 1.00 98.44 92 ALA A O 1
ATOM 710 N N . GLU A 1 93 ? -9.220 -2.619 8.974 1.00 98.25 93 GLU A N 1
ATOM 711 C CA . GLU A 1 93 ? -10.598 -2.684 8.484 1.00 98.25 93 GLU A CA 1
ATOM 712 C C . GLU A 1 93 ? -11.488 -3.579 9.352 1.00 98.25 93 GLU A C 1
ATOM 714 O O . GLU A 1 93 ? -12.622 -3.192 9.625 1.00 98.25 93 GLU A O 1
ATOM 719 N N . GLU A 1 94 ? -10.998 -4.720 9.847 1.00 98.00 94 GLU A N 1
ATOM 720 C CA . GLU A 1 94 ? -11.772 -5.555 10.781 1.00 98.00 94 GLU A CA 1
ATOM 721 C C . GLU A 1 94 ? -12.049 -4.818 12.100 1.00 98.00 94 GLU A C 1
ATOM 723 O O . GLU A 1 94 ? -13.201 -4.717 12.526 1.00 98.00 94 GLU A O 1
ATOM 728 N N . LYS A 1 95 ? -11.030 -4.177 12.690 1.00 98.19 95 LYS A N 1
ATOM 729 C CA . LYS A 1 95 ? -11.213 -3.342 13.893 1.00 98.19 95 LYS A CA 1
ATOM 730 C C . LYS A 1 95 ? -12.182 -2.184 13.649 1.00 98.19 95 LYS A C 1
ATOM 732 O O . LYS A 1 95 ? -12.982 -1.844 14.521 1.00 98.19 95 LYS A O 1
ATOM 737 N N . TYR A 1 96 ? -12.134 -1.580 12.462 1.00 98.31 96 TYR A N 1
ATOM 738 C CA . TYR A 1 96 ? -13.026 -0.482 12.103 1.00 98.31 96 TYR A CA 1
ATOM 739 C C . TYR A 1 96 ? -14.472 -0.957 11.924 1.00 98.31 96 TYR A C 1
ATOM 741 O O . TYR A 1 96 ? -15.390 -0.290 12.401 1.00 98.31 96 TYR A O 1
ATOM 749 N N . LYS A 1 97 ? -14.690 -2.129 11.309 1.00 97.69 97 LYS A N 1
ATOM 750 C CA . LYS A 1 97 ? -16.016 -2.765 11.214 1.00 97.69 97 LYS A CA 1
ATOM 751 C C . LYS A 1 97 ? -16.607 -3.023 12.600 1.00 97.69 97 LYS A C 1
ATOM 753 O O . LYS A 1 97 ? -17.780 -2.727 12.819 1.00 97.69 97 LYS A O 1
ATOM 758 N N . GLU A 1 98 ? -15.809 -3.510 13.547 1.00 97.81 98 GLU A N 1
ATOM 759 C CA . GLU A 1 98 ? -16.261 -3.685 14.931 1.00 97.81 98 GLU A CA 1
ATOM 760 C C . GLU A 1 98 ? -16.626 -2.357 15.605 1.00 97.81 98 GLU A C 1
ATOM 762 O O . GLU A 1 98 ? -17.661 -2.267 16.270 1.00 97.81 98 GLU A O 1
ATOM 767 N N . ALA A 1 99 ? -15.796 -1.325 15.436 1.00 98.31 99 ALA A N 1
ATOM 768 C CA . ALA A 1 99 ? -16.048 -0.001 16.002 1.00 98.31 99 ALA A CA 1
ATOM 769 C C . ALA A 1 99 ? -17.318 0.640 15.414 1.00 98.31 99 ALA A C 1
ATOM 771 O O . ALA A 1 99 ? -18.096 1.255 16.146 1.00 98.31 99 ALA A O 1
ATOM 772 N N . LEU A 1 100 ? -17.572 0.446 14.115 1.00 97.94 100 LEU A N 1
ATOM 773 C CA . LEU A 1 100 ? -18.823 0.834 13.460 1.00 97.94 100 LEU A CA 1
ATOM 774 C C . LEU A 1 100 ? -20.026 0.096 14.051 1.00 97.94 100 LEU A C 1
ATOM 776 O O . LEU A 1 100 ? -21.011 0.735 14.414 1.00 97.94 100 LEU A O 1
ATOM 780 N N . ALA A 1 101 ? -19.942 -1.231 14.192 1.00 98.00 101 ALA A N 1
ATOM 781 C CA . ALA A 1 101 ? -21.034 -2.047 14.725 1.00 98.00 101 ALA A CA 1
ATOM 782 C C . ALA A 1 101 ? -21.399 -1.680 16.175 1.00 98.00 101 ALA A C 1
ATOM 784 O O . ALA A 1 101 ? -22.562 -1.774 16.563 1.00 98.00 101 ALA A O 1
ATOM 785 N N . LYS A 1 102 ? -20.414 -1.236 16.965 1.00 98.25 102 LYS A N 1
ATOM 786 C CA . LYS A 1 102 ? -20.591 -0.784 18.356 1.00 98.25 102 LYS A CA 1
ATOM 787 C C . LYS A 1 102 ? -20.994 0.693 18.472 1.00 98.25 102 LYS A C 1
ATOM 789 O O . LYS A 1 102 ? -21.305 1.139 19.572 1.00 98.25 102 LYS A O 1
ATOM 794 N N . GLY A 1 103 ? -20.969 1.461 17.378 1.00 98.25 103 GLY A N 1
ATOM 795 C CA . GLY A 1 103 ? -21.161 2.915 17.417 1.00 98.25 103 GLY A CA 1
ATOM 796 C C . GLY A 1 103 ? -20.038 3.668 18.147 1.00 98.25 103 GLY A C 1
ATOM 797 O O . GLY A 1 103 ? -20.242 4.794 18.594 1.00 98.25 103 GLY A O 1
ATOM 798 N N . ASP A 1 104 ? -18.856 3.063 18.279 1.00 98.50 104 ASP A N 1
ATOM 799 C CA . ASP A 1 104 ? -17.710 3.644 18.981 1.00 98.50 104 ASP A CA 1
ATOM 800 C C . ASP A 1 104 ? -16.961 4.622 18.065 1.00 98.50 104 ASP A C 1
ATOM 802 O O . ASP A 1 104 ? -16.045 4.257 17.321 1.00 98.50 104 ASP A O 1
ATOM 806 N N . VAL A 1 105 ? -17.382 5.886 18.096 1.00 98.62 105 VAL A N 1
ATOM 807 C CA . VAL A 1 105 ? -16.790 6.959 17.282 1.00 98.62 105 VAL A CA 1
ATOM 808 C C . VAL A 1 105 ? -15.333 7.228 17.677 1.00 98.62 105 VAL A C 1
ATOM 810 O O . VAL A 1 105 ? -14.510 7.526 16.812 1.00 98.62 105 VAL A O 1
ATOM 813 N N . THR A 1 106 ? -14.981 7.079 18.955 1.00 98.62 106 THR A N 1
ATOM 814 C CA . THR A 1 106 ? -13.608 7.290 19.435 1.00 98.62 106 THR A CA 1
ATOM 815 C C . THR A 1 106 ? -12.661 6.273 18.805 1.00 98.62 106 THR A C 1
ATOM 817 O O . THR A 1 106 ? -11.633 6.655 18.234 1.00 98.62 106 THR A O 1
ATOM 820 N N . ALA A 1 107 ? -13.029 4.989 18.826 1.00 98.44 107 ALA A N 1
ATOM 821 C CA . ALA A 1 107 ? -12.255 3.940 18.173 1.00 98.44 107 ALA A CA 1
ATOM 822 C C . ALA A 1 107 ? -12.171 4.161 16.654 1.00 98.44 107 ALA A C 1
ATOM 824 O O . ALA A 1 107 ? -11.078 4.085 16.087 1.00 98.44 107 ALA A O 1
ATOM 825 N N . GLN A 1 108 ? -13.282 4.524 16.002 1.00 98.69 108 GLN A N 1
ATOM 826 C CA . GLN A 1 108 ? -13.296 4.836 14.567 1.00 98.69 108 GLN A CA 1
ATOM 827 C C . GLN A 1 108 ? -12.299 5.946 14.205 1.00 98.69 108 GLN A C 1
ATOM 829 O O . GLN A 1 108 ? -11.533 5.790 13.253 1.00 98.69 108 GLN A O 1
ATOM 834 N N . VAL A 1 109 ? -12.276 7.050 14.956 1.00 98.62 109 VAL A N 1
ATOM 835 C CA . VAL A 1 109 ? -11.341 8.163 14.718 1.00 98.62 109 VAL A CA 1
ATOM 836 C C . VAL A 1 109 ? -9.898 7.727 14.974 1.00 98.62 109 VAL A C 1
ATOM 838 O O . VAL A 1 109 ? -9.016 8.032 14.170 1.00 98.62 109 VAL A O 1
ATOM 841 N N . SER A 1 110 ? -9.651 6.956 16.037 1.00 98.62 110 SER A N 1
ATOM 842 C CA . SER A 1 110 ? -8.303 6.481 16.380 1.00 98.62 110 SER A CA 1
ATOM 843 C C . SER A 1 110 ? -7.685 5.550 15.325 1.00 98.62 110 SER A C 1
ATOM 845 O O . SER A 1 110 ? -6.466 5.518 15.173 1.00 98.62 110 SER A O 1
ATOM 847 N N . LEU A 1 111 ? -8.512 4.830 14.555 1.00 98.69 111 LEU A N 1
ATOM 848 C CA . LEU A 1 111 ? -8.078 3.910 13.497 1.00 98.69 111 LEU A CA 1
ATOM 849 C C . LEU A 1 111 ? -7.776 4.609 12.161 1.00 98.69 111 LEU A C 1
ATOM 851 O O . LEU A 1 111 ? -7.117 4.018 11.300 1.00 98.69 111 LEU A O 1
ATOM 855 N N . GLN A 1 112 ? -8.209 5.861 11.974 1.00 98.69 112 GLN A N 1
ATOM 856 C CA . GLN A 1 112 ? -8.032 6.598 10.714 1.00 98.69 112 GLN A CA 1
ATOM 857 C C . GLN A 1 112 ? -6.573 6.677 10.233 1.00 98.69 112 GLN A C 1
ATOM 859 O O . GLN A 1 112 ? -6.342 6.469 9.040 1.00 98.69 112 GLN A O 1
ATOM 864 N N . PRO A 1 113 ? -5.558 6.929 11.088 1.00 98.81 113 PRO A N 1
ATOM 865 C CA . PRO A 1 113 ? -4.167 6.944 10.641 1.00 98.81 113 PRO A CA 1
ATOM 866 C C . PRO A 1 113 ? -3.715 5.600 10.062 1.00 98.81 113 PRO A C 1
ATOM 868 O O . PRO A 1 113 ? -3.069 5.587 9.017 1.00 98.81 113 PRO A O 1
ATOM 871 N N . ALA A 1 114 ? -4.098 4.481 10.687 1.00 98.62 114 ALA A N 1
ATOM 872 C CA . ALA A 1 114 ? -3.741 3.142 10.221 1.00 98.62 114 ALA A CA 1
ATOM 873 C C . ALA A 1 114 ? -4.432 2.799 8.894 1.00 98.62 114 ALA A C 1
ATOM 875 O O . ALA A 1 114 ? -3.780 2.281 7.988 1.00 98.62 114 ALA A O 1
ATOM 876 N N . LEU A 1 115 ? -5.719 3.136 8.754 1.00 98.69 115 LEU A N 1
ATOM 877 C CA . LEU A 1 115 ? -6.460 2.963 7.501 1.00 98.69 115 LEU A CA 1
ATOM 878 C C . LEU A 1 115 ? -5.854 3.802 6.375 1.00 98.69 115 LEU A C 1
ATOM 880 O O . LEU A 1 115 ? -5.610 3.289 5.287 1.00 98.69 115 LEU A O 1
ATOM 884 N N . LYS A 1 116 ? -5.555 5.076 6.642 1.00 98.69 116 LYS A N 1
ATOM 885 C CA . LYS A 1 116 ? -4.959 5.981 5.654 1.00 98.69 116 LYS A CA 1
ATOM 886 C C . LYS A 1 116 ? -3.566 5.524 5.235 1.00 98.69 116 LYS A C 1
ATOM 888 O O . LYS A 1 116 ? -3.268 5.505 4.046 1.00 98.69 116 LYS A O 1
ATOM 893 N N . PHE A 1 117 ? -2.714 5.173 6.195 1.00 98.81 117 PHE A N 1
ATOM 894 C CA . PHE A 1 117 ? -1.330 4.803 5.920 1.00 98.81 117 PHE A CA 1
ATOM 895 C C . PHE A 1 117 ? -1.240 3.478 5.161 1.00 98.81 117 PHE A C 1
ATOM 897 O O . PHE A 1 117 ? -0.629 3.424 4.099 1.00 98.81 117 PHE A O 1
ATOM 904 N N . ASN A 1 118 ? -1.905 2.430 5.654 1.00 98.81 118 ASN A N 1
ATOM 905 C CA . ASN A 1 118 ? -1.837 1.111 5.026 1.00 98.81 118 ASN A CA 1
ATOM 906 C C . ASN A 1 118 ? -2.697 1.025 3.760 1.00 98.81 118 ASN A C 1
ATOM 908 O O . ASN A 1 118 ? -2.268 0.438 2.772 1.00 98.81 118 ASN A O 1
ATOM 912 N N . GLY A 1 119 ? -3.866 1.671 3.751 1.00 98.62 119 GLY A N 1
ATOM 913 C CA . GLY A 1 119 ? -4.717 1.785 2.565 1.00 98.62 119 GLY A CA 1
ATOM 914 C C . GLY A 1 119 ? -4.037 2.564 1.447 1.00 98.62 119 GLY A C 1
ATOM 915 O O . GLY A 1 119 ? -3.957 2.080 0.321 1.00 98.62 119 GLY A O 1
ATOM 916 N N . GLY A 1 120 ? -3.472 3.730 1.770 1.00 98.69 120 GLY A N 1
ATOM 917 C CA . GLY A 1 120 ? -2.671 4.505 0.825 1.00 98.69 120 GLY A CA 1
ATOM 918 C C . GLY A 1 120 ? -1.441 3.733 0.348 1.00 98.69 120 GLY A C 1
ATOM 919 O O . GLY A 1 120 ? -1.169 3.705 -0.847 1.00 98.69 120 GLY A O 1
ATOM 920 N N . GLY A 1 121 ? -0.744 3.041 1.255 1.00 98.81 121 GLY A N 1
ATOM 921 C CA . GLY A 1 121 ? 0.378 2.166 0.920 1.00 98.81 121 GLY A CA 1
ATOM 922 C C . GLY A 1 121 ? -0.005 1.094 -0.101 1.00 98.81 121 GLY A C 1
ATOM 923 O O . GLY A 1 121 ? 0.625 1.012 -1.153 1.00 98.81 121 GLY A O 1
ATOM 924 N N . HIS A 1 122 ? -1.067 0.330 0.156 1.00 98.81 122 HIS A N 1
ATOM 925 C CA . HIS A 1 122 ? -1.539 -0.717 -0.750 1.00 98.81 122 HIS A CA 1
ATOM 926 C C . HIS A 1 122 ? -1.956 -0.168 -2.125 1.00 98.81 122 HIS A C 1
ATOM 928 O O . HIS A 1 122 ? -1.523 -0.691 -3.153 1.00 98.81 122 HIS A O 1
ATOM 934 N N . ILE A 1 123 ? -2.736 0.919 -2.159 1.00 98.75 123 ILE A N 1
ATOM 935 C CA . ILE A 1 123 ? -3.178 1.548 -3.415 1.00 98.75 123 ILE A CA 1
ATOM 936 C C . ILE A 1 123 ? -1.972 2.024 -4.230 1.00 98.75 123 ILE A C 1
ATOM 938 O O . ILE A 1 123 ? -1.841 1.679 -5.404 1.00 98.75 123 ILE A O 1
ATOM 942 N N . ASN A 1 124 ? -1.066 2.773 -3.600 1.00 98.75 124 ASN A N 1
ATOM 943 C CA . ASN A 1 124 ? 0.087 3.346 -4.284 1.00 98.75 124 ASN A CA 1
ATOM 944 C C . ASN A 1 124 ? 1.005 2.260 -4.852 1.00 98.75 124 ASN A C 1
ATOM 946 O O . ASN A 1 124 ? 1.463 2.394 -5.981 1.00 98.75 124 ASN A O 1
ATOM 950 N N . HIS A 1 125 ? 1.249 1.177 -4.107 1.00 98.81 125 HIS A N 1
ATOM 951 C CA . HIS A 1 125 ? 2.108 0.089 -4.583 1.00 98.81 125 HIS A CA 1
ATOM 952 C C . HIS A 1 125 ? 1.431 -0.723 -5.685 1.00 98.81 125 HIS A C 1
ATOM 954 O O . HIS A 1 125 ? 2.081 -1.055 -6.667 1.00 98.81 125 HIS A O 1
ATOM 960 N N . THR A 1 126 ? 0.126 -0.981 -5.580 1.00 98.75 126 THR A N 1
ATOM 961 C CA . THR A 1 126 ? -0.628 -1.657 -6.648 1.00 98.75 126 THR A CA 1
ATOM 962 C C . THR A 1 126 ? -0.522 -0.894 -7.971 1.00 98.75 126 THR A C 1
ATOM 964 O O . THR A 1 126 ? -0.257 -1.504 -9.001 1.00 98.75 126 THR A O 1
ATOM 967 N N . ILE A 1 127 ? -0.641 0.438 -7.938 1.00 98.62 127 ILE A N 1
ATOM 968 C CA . ILE A 1 127 ? -0.461 1.295 -9.122 1.00 98.62 127 ILE A CA 1
ATOM 969 C C . ILE A 1 127 ? 1.005 1.329 -9.574 1.00 98.62 127 ILE A C 1
ATOM 971 O O . ILE A 1 127 ? 1.291 1.304 -10.769 1.00 98.62 127 ILE A O 1
ATOM 975 N N . PHE A 1 128 ? 1.948 1.390 -8.631 1.00 98.75 128 PHE A N 1
ATOM 976 C CA . PHE A 1 128 ? 3.377 1.417 -8.935 1.00 98.75 128 PHE A CA 1
ATOM 977 C C . PHE A 1 128 ? 3.795 0.216 -9.789 1.00 98.75 128 PHE A C 1
ATOM 979 O O . PHE A 1 128 ? 4.441 0.411 -10.813 1.00 98.75 128 PHE A O 1
ATOM 986 N N . TRP A 1 129 ? 3.350 -0.996 -9.445 1.00 98.62 129 TRP A N 1
ATOM 987 C CA . TRP A 1 129 ? 3.675 -2.205 -10.212 1.00 98.62 129 TRP A CA 1
ATOM 988 C C . TRP A 1 129 ? 3.098 -2.202 -11.629 1.00 98.62 129 TRP A C 1
ATOM 990 O O . TRP A 1 129 ? 3.731 -2.718 -12.542 1.00 98.62 129 TRP A O 1
ATOM 1000 N N . THR A 1 130 ? 1.930 -1.590 -11.843 1.00 98.00 130 THR A N 1
ATOM 1001 C CA . THR A 1 130 ? 1.333 -1.483 -13.186 1.00 98.00 130 THR A CA 1
ATOM 1002 C C . THR A 1 130 ? 1.940 -0.369 -14.038 1.00 98.00 130 THR A C 1
ATOM 1004 O O . THR A 1 130 ? 1.748 -0.356 -15.249 1.00 98.00 130 THR A O 1
ATOM 1007 N N . ASN A 1 131 ? 2.656 0.574 -13.420 1.00 98.12 131 ASN A N 1
ATOM 1008 C CA . ASN A 1 131 ? 3.297 1.694 -14.113 1.00 98.12 131 ASN A CA 1
ATOM 1009 C C . ASN A 1 131 ? 4.719 1.375 -14.595 1.00 98.12 131 ASN A C 1
ATOM 1011 O O . ASN A 1 131 ? 5.328 2.193 -15.284 1.00 98.12 131 ASN A O 1
ATOM 1015 N N . LEU A 1 132 ? 5.260 0.221 -14.215 1.00 97.94 132 LEU A N 1
ATOM 1016 C CA . LEU A 1 132 ? 6.571 -0.247 -14.637 1.00 97.94 132 LEU A CA 1
ATOM 1017 C C . LEU A 1 132 ? 6.409 -1.342 -15.693 1.00 97.94 132 LEU A C 1
ATOM 1019 O O . LEU A 1 132 ? 5.418 -2.068 -15.711 1.00 97.94 132 LEU A O 1
ATOM 1023 N N . SER A 1 133 ? 7.389 -1.460 -16.582 1.00 97.69 133 SER A N 1
ATOM 1024 C CA . SER A 1 133 ? 7.424 -2.504 -17.604 1.00 97.69 133 SER A CA 1
ATOM 1025 C C . SER A 1 133 ? 8.871 -2.762 -18.031 1.00 97.69 133 SER A C 1
ATOM 1027 O O . SER A 1 133 ? 9.611 -1.784 -18.180 1.00 97.69 133 SER A O 1
ATOM 1029 N N . PRO A 1 134 ? 9.275 -4.027 -18.264 1.00 97.62 134 PRO A N 1
ATOM 1030 C CA . PRO A 1 134 ? 10.571 -4.344 -18.873 1.00 97.62 134 PRO A CA 1
ATOM 1031 C C . PRO A 1 134 ? 10.718 -3.737 -20.276 1.00 97.62 134 PRO A C 1
ATOM 1033 O O . PRO A 1 134 ? 11.804 -3.311 -20.653 1.00 97.62 134 PRO A O 1
ATOM 1036 N N . ASP A 1 135 ? 9.608 -3.618 -21.008 1.00 96.75 135 ASP A N 1
ATOM 1037 C CA . ASP A 1 135 ? 9.542 -3.020 -22.348 1.00 96.75 135 ASP A CA 1
ATOM 1038 C C . ASP A 1 135 ? 9.079 -1.549 -22.303 1.00 96.75 135 ASP A C 1
ATOM 1040 O O . ASP A 1 135 ? 8.573 -1.000 -23.284 1.00 96.75 135 ASP A O 1
ATOM 1044 N N . GLY A 1 136 ? 9.163 -0.922 -21.126 1.00 94.94 136 GLY A N 1
ATOM 1045 C CA . GLY A 1 136 ? 8.777 0.468 -20.910 1.00 94.94 136 GLY A CA 1
ATOM 1046 C C . GLY A 1 136 ? 9.807 1.484 -21.420 1.00 94.94 136 GLY A C 1
ATOM 1047 O O . GLY A 1 136 ? 10.783 1.162 -22.093 1.00 94.94 136 GLY A O 1
ATOM 1048 N N . GLY A 1 137 ? 9.597 2.751 -21.055 1.00 94.38 137 GLY A N 1
ATOM 1049 C CA . GLY A 1 137 ? 10.458 3.867 -21.454 1.00 94.38 137 GLY A CA 1
ATOM 1050 C C . GLY A 1 137 ? 9.983 4.582 -22.723 1.00 94.38 137 GLY A C 1
ATOM 1051 O O . GLY A 1 137 ? 8.814 4.509 -23.100 1.00 94.38 137 GLY A O 1
ATOM 1052 N N . GLY A 1 138 ? 10.889 5.330 -23.359 1.00 95.50 138 GLY A N 1
ATOM 1053 C CA . GLY A 1 138 ? 10.553 6.207 -24.484 1.00 95.50 138 GLY A CA 1
ATOM 1054 C C . GLY A 1 138 ? 9.743 7.440 -24.062 1.00 95.50 138 GLY A C 1
ATOM 1055 O O . GLY A 1 138 ? 9.921 7.970 -22.968 1.00 95.50 138 GLY A O 1
ATOM 1056 N N . GLU A 1 139 ? 8.859 7.909 -24.945 1.00 97.06 139 GLU A N 1
ATOM 1057 C CA . GLU A 1 139 ? 7.991 9.072 -24.717 1.00 97.06 139 GLU A CA 1
ATOM 1058 C C . GLU A 1 139 ? 6.515 8.698 -24.915 1.00 97.06 139 GLU A C 1
ATOM 1060 O O . GLU A 1 139 ? 6.212 7.930 -25.838 1.00 97.06 139 GLU A O 1
ATOM 1065 N N . PRO A 1 140 ? 5.582 9.269 -24.125 1.00 96.50 140 PRO A N 1
ATOM 1066 C CA . PRO A 1 140 ? 4.154 9.012 -24.286 1.00 96.50 140 PRO A CA 1
ATOM 1067 C C . PRO A 1 140 ? 3.651 9.428 -25.677 1.00 96.50 140 PRO A C 1
ATOM 1069 O O . PRO A 1 140 ? 4.173 10.359 -26.298 1.00 96.50 140 PRO A O 1
ATOM 1072 N N . LYS A 1 141 ? 2.615 8.735 -26.160 1.00 94.19 141 LYS A N 1
ATOM 1073 C CA . LYS A 1 141 ? 1.908 9.023 -27.419 1.00 94.19 141 LYS A CA 1
ATOM 1074 C C . LYS A 1 141 ? 0.437 9.344 -27.133 1.00 94.19 141 LYS A C 1
ATOM 1076 O O . LYS A 1 141 ? -0.061 9.002 -26.062 1.00 94.19 141 LYS A O 1
ATOM 1081 N N . GLY A 1 142 ? -0.204 10.049 -28.065 1.00 92.00 142 GLY A N 1
ATOM 1082 C CA . GLY A 1 142 ? -1.619 10.438 -28.010 1.00 92.00 142 GLY A CA 1
ATOM 1083 C C . GLY A 1 142 ? -2.486 9.621 -28.949 1.00 92.00 142 GLY A C 1
ATOM 1084 O O . GLY A 1 142 ? -1.921 9.049 -29.908 1.00 92.00 142 GLY A O 1
#

Foldseek 3Di:
DDDDDDDLPPDDDPPPDDDDDDDDDDDDDDDDDDDDDDDPPDPPDPPPPDDQDDQDDFPDQLCLQPPPDHSVCSCCCRVRVLRVLSVQLRVLVVQLVVCVVVVPVVSNVVSVVSNCVSVVSNVVVVVVSVVDDSPDDDDDDD

InterPro domains:
  IPR001189 Manganese/iron superoxide dismutase [PR01703] (56-67)
  IPR001189 Manganese/iron superoxide dismutase [PR01703] (77-90)
  IPR001189 Manganese/iron superoxide dismutase [PR01703] (116-129)
  IPR019831 Manganese/iron superoxide dismutase, N-terminal [PF00081] (52-133)
  IPR036324 Manganese/iron superoxide dismutase, N-terminal domain superfamily [G3DSA:1.10.287.990] (70-132)
  IPR036324 Manganese/iron superoxide dismutase, N-terminal domain superfamily [SSF46609] (49-138)
  IPR050265 Iron/Manganese Superoxide Dismutase [PTHR11404] (44-141)

Organism: NCBI:txid2861861

Sequence (142 aa):
PHPNQPDILDVPSIDDVAPGRERVAMLCRLASAGRSGAKFTAPLGCLVLRQKHTLPDLPYDYGALEPHINAEIMQLHHSKHHATYVNNLNVAEEKYKEALAKGDVTAQVSLQPALKFNGGGHINHTIFWTNLSPDGGGEPKG

Secondary structure (DSSP, 8-state):
--TTPPPTT-SPPGGG----------------------------------PPP-PPPPSS-TTTTTTTS-HHHHHHIIIIIIHHHHHHHHHHHHHHHHHHHTT-HHHHHHHHHHHHHHHHHHHHHHHHHHT--TT--S----